Protein AF-A0A949Y056-F1 (afdb_monomer_lite)

Sequence (135 aa):
MSASQDELDPFDDHFRRDPLPDAAVLVVVLPRDEGPHRAREAAEALSDLLARGGRQAVAAAAAIPGGWGQTLESSLLGASAPLILVSSAEEPWTPGHLGPLLEAIDRCDHVVGRRRASPLTQIRRWLGGLPWRLI

Radius of gyration: 19.65 Å; chains: 1; bounding box: 60×34×53 Å

Structure (mmCIF, N/CA/C/O backbone):
data_AF-A0A949Y056-F1
#
_entry.id   AF-A0A949Y056-F1
#
loop_
_atom_site.group_PDB
_atom_site.id
_atom_site.type_symbol
_atom_site.label_atom_id
_atom_site.label_alt_id
_atom_site.label_comp_id
_atom_site.label_asym_id
_atom_site.label_entity_id
_atom_site.label_seq_id
_atom_site.pdbx_PDB_ins_code
_atom_site.Cartn_x
_atom_site.Cartn_y
_atom_site.Cartn_z
_atom_site.occupancy
_atom_site.B_iso_or_equiv
_atom_site.auth_seq_id
_atom_site.auth_comp_id
_atom_site.auth_asym_id
_atom_site.auth_atom_id
_atom_site.pdbx_PDB_model_num
ATOM 1 N N . MET A 1 1 ? -46.843 18.655 11.019 1.00 44.03 1 MET A N 1
ATOM 2 C CA . MET A 1 1 ? -46.168 17.422 11.468 1.00 44.03 1 MET A CA 1
ATOM 3 C C . MET A 1 1 ? -46.685 16.278 10.617 1.00 44.03 1 MET A C 1
ATOM 5 O O . MET A 1 1 ? -47.802 15.838 10.832 1.00 44.03 1 MET A O 1
ATOM 9 N N . SER A 1 2 ? -45.923 15.873 9.609 1.00 39.59 2 SER A N 1
ATOM 10 C CA . SER A 1 2 ? -46.093 14.591 8.926 1.00 39.59 2 SER A CA 1
ATOM 11 C C . SER A 1 2 ? -44.704 14.209 8.441 1.00 39.59 2 SER A C 1
ATOM 13 O O . SER A 1 2 ? -44.080 14.988 7.724 1.00 39.59 2 SER A O 1
ATOM 15 N N . ALA A 1 3 ? -44.180 13.107 8.968 1.00 45.84 3 ALA A N 1
ATOM 16 C CA . ALA A 1 3 ? -42.859 12.604 8.652 1.00 45.84 3 ALA A CA 1
ATOM 17 C C . ALA A 1 3 ? -42.869 12.103 7.205 1.00 45.84 3 ALA A C 1
ATOM 19 O O . ALA A 1 3 ? -43.513 11.099 6.908 1.00 45.84 3 ALA A O 1
ATOM 20 N N . SER A 1 4 ? -42.180 12.802 6.306 1.00 45.19 4 SER A N 1
ATOM 21 C CA . SER A 1 4 ? -41.689 12.178 5.084 1.00 45.19 4 SER A CA 1
ATOM 22 C C . SER A 1 4 ? -40.540 11.273 5.511 1.00 45.19 4 SER A C 1
ATOM 24 O O . SER A 1 4 ? -39.418 11.727 5.721 1.00 45.19 4 SER A O 1
ATOM 26 N N . GLN A 1 5 ? -40.856 10.002 5.753 1.00 46.34 5 GLN A N 1
ATOM 27 C CA . GLN A 1 5 ? -39.857 8.949 5.679 1.00 46.34 5 GLN A CA 1
ATOM 28 C C . GLN A 1 5 ? -39.406 8.932 4.221 1.00 46.34 5 GLN A C 1
ATOM 30 O O . GLN A 1 5 ? -40.078 8.341 3.381 1.00 46.34 5 GLN A O 1
ATOM 35 N N . ASP A 1 6 ? -38.349 9.689 3.920 1.00 50.31 6 ASP A N 1
ATOM 36 C CA . ASP A 1 6 ? -37.590 9.519 2.689 1.00 50.31 6 ASP A CA 1
ATOM 37 C C . ASP A 1 6 ? -37.282 8.024 2.589 1.00 50.31 6 ASP A C 1
ATOM 39 O O . ASP A 1 6 ? -36.676 7.448 3.498 1.00 50.31 6 ASP A O 1
ATOM 43 N N . GLU A 1 7 ? -37.810 7.384 1.546 1.00 52.38 7 GLU A N 1
ATOM 44 C CA . GLU A 1 7 ? -37.479 6.017 1.170 1.00 52.38 7 GLU A CA 1
ATOM 45 C C . GLU A 1 7 ? -35.962 5.964 0.979 1.00 52.38 7 GLU A C 1
ATOM 47 O O . GLU A 1 7 ? -35.438 6.349 -0.064 1.00 52.38 7 GLU A O 1
ATOM 52 N N . LEU A 1 8 ? -35.247 5.559 2.031 1.00 54.88 8 LEU A N 1
ATOM 53 C CA . LEU A 1 8 ? -33.845 5.183 1.947 1.00 54.88 8 LEU A CA 1
ATOM 54 C C . LEU A 1 8 ? -33.769 4.083 0.893 1.00 54.88 8 LEU A C 1
ATOM 56 O O . LEU A 1 8 ? -34.391 3.029 1.054 1.00 54.88 8 LEU A O 1
ATOM 60 N N . ASP A 1 9 ? -33.057 4.357 -0.199 1.00 57.38 9 ASP A N 1
ATOM 61 C CA . ASP A 1 9 ? -32.735 3.349 -1.197 1.00 57.38 9 ASP A CA 1
ATOM 62 C C . ASP A 1 9 ? -32.132 2.145 -0.445 1.00 57.38 9 ASP A C 1
ATOM 64 O O . ASP A 1 9 ? -31.137 2.314 0.266 1.00 57.38 9 ASP A O 1
ATOM 68 N N . PRO A 1 10 ? -32.710 0.932 -0.533 1.00 59.06 10 PRO A N 1
ATOM 69 C CA . PRO A 1 10 ? -32.178 -0.243 0.157 1.00 59.06 10 PRO A CA 1
ATOM 70 C C . PRO A 1 10 ? -30.735 -0.575 -0.257 1.00 59.06 10 PRO A C 1
ATOM 72 O O . PRO A 1 10 ? -30.067 -1.360 0.419 1.00 59.06 10 PRO A O 1
ATOM 75 N N . PHE A 1 11 ? -30.238 0.019 -1.344 1.00 53.34 11 PHE A N 1
ATOM 76 C CA . PHE A 1 11 ? -28.842 -0.045 -1.740 1.00 53.34 11 PHE A CA 1
ATOM 77 C C . PHE A 1 11 ? -27.950 1.007 -1.058 1.00 53.34 11 PHE A C 1
ATOM 79 O O . PHE A 1 11 ? -26.776 0.720 -0.836 1.00 53.34 11 PHE A O 1
ATOM 86 N N . ASP A 1 12 ? -28.466 2.174 -0.657 1.00 54.34 12 ASP A N 1
ATOM 87 C CA . ASP A 1 12 ? -27.669 3.234 -0.011 1.00 54.34 12 ASP A CA 1
ATOM 88 C C . ASP A 1 12 ? -27.107 2.792 1.348 1.00 54.34 12 ASP A C 1
ATOM 90 O O . ASP A 1 12 ? -25.957 3.096 1.674 1.00 54.34 12 ASP A O 1
ATOM 94 N N . ASP 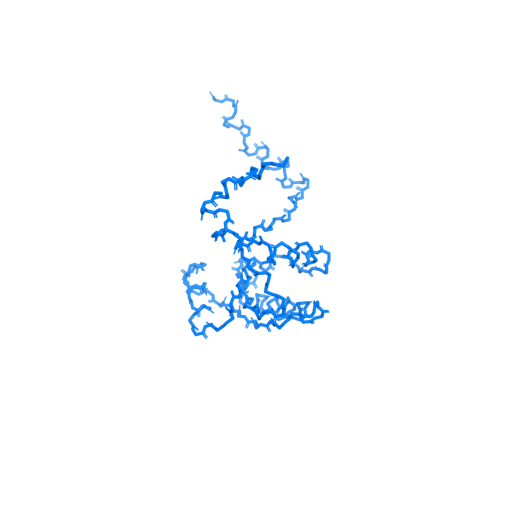A 1 13 ? -27.873 2.018 2.120 1.00 55.41 13 ASP A N 1
ATOM 95 C CA . ASP A 1 13 ? -27.387 1.414 3.369 1.00 55.41 13 ASP A CA 1
ATOM 96 C C . ASP A 1 13 ? -26.400 0.264 3.109 1.00 55.41 13 ASP A C 1
ATOM 98 O O . ASP A 1 13 ? -25.516 0.009 3.923 1.00 55.41 13 ASP A O 1
ATOM 102 N N . HIS A 1 14 ? -26.490 -0.400 1.953 1.00 54.75 14 HIS A N 1
ATOM 103 C CA . HIS A 1 14 ? -25.581 -1.484 1.572 1.00 54.75 14 HIS A CA 1
ATOM 104 C C . HIS A 1 14 ? -24.234 -0.980 1.029 1.00 54.75 14 HIS A C 1
ATOM 106 O O . HIS A 1 14 ? -23.234 -1.692 1.133 1.00 54.75 14 HIS A O 1
ATOM 112 N N . PHE A 1 15 ? -24.208 0.232 0.465 1.00 55.78 15 PHE A N 1
ATOM 113 C CA . PHE A 1 15 ? -23.002 0.908 -0.028 1.00 55.78 15 PHE A CA 1
ATOM 114 C C . PHE A 1 15 ? -22.332 1.804 1.025 1.00 55.78 15 PHE A C 1
ATOM 116 O O . PHE A 1 15 ? -21.199 2.251 0.831 1.00 55.78 15 PHE A O 1
ATOM 123 N N . ARG A 1 16 ? -22.993 2.062 2.160 1.00 57.38 16 ARG A N 1
ATOM 124 C CA . ARG A 1 16 ? -22.380 2.717 3.320 1.00 57.38 16 ARG A CA 1
ATOM 125 C C . ARG A 1 16 ? -21.616 1.696 4.144 1.00 57.38 16 ARG A C 1
ATOM 127 O O . ARG A 1 16 ? -22.144 1.062 5.050 1.00 57.38 16 ARG A O 1
ATOM 134 N N . ARG A 1 17 ? -20.330 1.564 3.838 1.00 63.41 17 ARG A N 1
ATOM 135 C CA . ARG A 1 17 ? -19.408 0.865 4.725 1.00 63.41 17 ARG A CA 1
ATOM 136 C C . ARG A 1 17 ? -19.164 1.712 5.972 1.00 63.41 17 ARG A C 1
ATOM 138 O O . ARG A 1 17 ? -18.864 2.902 5.858 1.00 63.41 17 ARG A O 1
ATOM 145 N N . ASP A 1 18 ? -19.226 1.081 7.141 1.00 66.12 18 ASP A N 1
ATOM 146 C CA . ASP A 1 18 ? -18.677 1.686 8.349 1.00 66.12 18 ASP A CA 1
ATOM 147 C C . ASP A 1 18 ? -17.187 1.979 8.123 1.00 66.12 18 ASP A C 1
ATOM 149 O O . ASP A 1 18 ? -16.457 1.109 7.622 1.00 66.12 18 ASP A O 1
ATOM 153 N N . PRO A 1 19 ? -16.710 3.188 8.469 1.00 67.75 19 PRO A N 1
ATOM 154 C CA . PRO A 1 19 ? -15.295 3.488 8.376 1.00 67.75 19 PRO A CA 1
ATOM 155 C C . PRO A 1 19 ? -14.535 2.447 9.190 1.00 67.75 19 PRO A C 1
ATOM 157 O O . PRO A 1 19 ? -14.951 2.073 10.288 1.00 67.75 19 PRO A O 1
ATOM 160 N N . LEU A 1 20 ? -13.418 1.975 8.646 1.00 72.75 20 LEU A N 1
ATOM 161 C CA . LEU A 1 20 ? -12.541 1.045 9.340 1.00 72.75 20 LEU A CA 1
ATOM 162 C C . LEU A 1 20 ? -11.311 1.797 9.840 1.00 72.75 20 LEU A C 1
ATOM 164 O O . LEU A 1 20 ? -10.233 1.591 9.275 1.00 72.75 20 LEU A O 1
ATOM 168 N N . PRO A 1 21 ? -11.422 2.663 10.867 1.00 68.06 21 PRO A N 1
ATOM 169 C CA . PRO A 1 21 ? -10.247 3.265 11.472 1.00 68.06 21 PRO A CA 1
ATOM 170 C C . PRO A 1 21 ? -9.332 2.144 11.975 1.00 68.06 21 PRO A C 1
ATOM 172 O O . PRO A 1 21 ? -9.789 1.102 12.438 1.00 68.06 21 PRO A O 1
ATOM 175 N N . ASP A 1 22 ? -8.028 2.325 11.799 1.00 75.44 22 ASP A N 1
ATOM 176 C CA . ASP A 1 22 ? -6.983 1.413 12.281 1.00 75.44 22 ASP A CA 1
ATOM 177 C C . ASP A 1 22 ? -6.938 0.005 11.654 1.00 75.44 22 ASP A C 1
ATOM 179 O O . ASP A 1 22 ? -6.072 -0.798 12.009 1.00 75.44 22 ASP A O 1
ATOM 183 N N . ALA A 1 23 ? -7.793 -0.295 10.669 1.00 82.38 23 ALA A N 1
ATOM 184 C CA . ALA A 1 23 ? -7.719 -1.553 9.931 1.00 82.38 23 ALA A CA 1
ATOM 185 C C . ALA A 1 23 ? -6.339 -1.769 9.295 1.00 82.38 23 ALA A C 1
ATOM 187 O O . ALA A 1 23 ? -5.762 -0.859 8.690 1.00 82.38 23 ALA A O 1
ATOM 188 N N . ALA A 1 24 ? -5.841 -3.001 9.420 1.00 87.44 24 ALA A N 1
ATOM 189 C CA . ALA A 1 24 ? -4.576 -3.406 8.831 1.00 87.44 24 ALA A CA 1
ATOM 190 C C . ALA A 1 24 ? -4.650 -3.400 7.298 1.00 87.44 24 ALA A C 1
ATOM 192 O O . ALA A 1 24 ? -5.662 -3.788 6.709 1.00 87.44 24 ALA A O 1
ATOM 193 N N . VAL A 1 25 ? -3.551 -2.998 6.662 1.00 89.56 25 VAL A N 1
ATOM 194 C CA . VAL A 1 25 ? -3.419 -2.898 5.208 1.00 89.56 25 VAL A CA 1
ATOM 195 C C . VAL A 1 25 ? -2.366 -3.884 4.713 1.00 89.56 25 VAL A C 1
ATOM 197 O O . VAL A 1 25 ? -1.206 -3.816 5.110 1.00 89.56 25 VAL A O 1
ATOM 200 N N . LEU A 1 26 ? -2.742 -4.780 3.806 1.00 90.50 26 LEU A N 1
ATOM 201 C CA . LEU A 1 26 ? -1.786 -5.540 3.010 1.00 90.50 26 LEU A CA 1
ATOM 202 C C . LEU A 1 26 ? -1.271 -4.651 1.881 1.00 90.50 26 LEU A C 1
ATOM 204 O O . LEU A 1 26 ? -2.049 -4.191 1.047 1.00 90.50 26 LEU A O 1
ATOM 208 N N . VAL A 1 27 ? 0.036 -4.433 1.823 1.00 90.00 27 VAL A N 1
ATOM 209 C CA . VAL A 1 27 ? 0.674 -3.630 0.779 1.00 90.00 27 VAL A CA 1
ATOM 210 C C . VAL A 1 27 ? 1.267 -4.555 -0.270 1.00 90.00 27 VAL A C 1
ATOM 212 O O . VAL A 1 27 ? 2.262 -5.218 -0.005 1.00 90.00 27 VAL A O 1
ATOM 215 N N . VAL A 1 28 ? 0.690 -4.571 -1.469 1.00 88.62 28 VAL A N 1
ATOM 216 C CA . VAL A 1 28 ? 1.180 -5.338 -2.618 1.00 88.62 28 VAL A CA 1
ATOM 217 C C . VAL A 1 28 ? 1.821 -4.387 -3.619 1.00 88.62 28 VAL A C 1
ATOM 219 O O . VAL A 1 28 ? 1.141 -3.567 -4.239 1.00 88.62 28 VAL A O 1
ATOM 222 N N . VAL A 1 29 ? 3.134 -4.506 -3.813 1.00 86.81 29 VAL A N 1
ATOM 223 C CA . VAL A 1 29 ? 3.846 -3.728 -4.835 1.00 86.81 29 VAL A CA 1
ATOM 224 C C . VAL A 1 29 ? 4.215 -4.611 -6.019 1.00 86.81 29 VAL A C 1
ATOM 226 O O . VAL A 1 29 ? 4.936 -5.597 -5.882 1.00 86.81 29 VAL A O 1
ATOM 229 N N . LEU A 1 30 ? 3.731 -4.230 -7.200 1.00 84.25 30 LEU A N 1
ATOM 230 C CA . LEU A 1 30 ? 3.987 -4.910 -8.460 1.00 84.25 30 LEU A CA 1
ATOM 231 C C . LEU A 1 30 ? 5.286 -4.370 -9.087 1.00 84.25 30 LEU A C 1
ATOM 233 O O . LEU A 1 30 ? 5.351 -3.177 -9.425 1.00 84.25 30 LEU A O 1
ATOM 237 N N . PRO A 1 31 ? 6.321 -5.211 -9.277 1.00 73.69 31 PRO A N 1
ATOM 238 C CA . PRO A 1 31 ? 7.498 -4.827 -10.043 1.00 73.69 31 PRO A CA 1
ATOM 239 C C . PRO A 1 31 ? 7.117 -4.698 -11.522 1.00 73.69 31 PRO A C 1
ATOM 241 O O . PRO A 1 31 ? 6.495 -5.589 -12.103 1.00 73.69 31 PRO A O 1
ATOM 244 N N . ARG A 1 32 ? 7.485 -3.572 -12.137 1.00 71.44 32 ARG A N 1
ATOM 245 C CA . ARG A 1 32 ? 7.433 -3.402 -13.595 1.00 71.44 32 ARG A CA 1
ATOM 246 C C . ARG A 1 32 ? 8.764 -3.802 -14.218 1.00 71.44 32 ARG A C 1
ATOM 248 O O . ARG A 1 32 ? 8.912 -4.944 -14.631 1.00 71.44 32 ARG A O 1
ATOM 255 N N . ASP A 1 33 ? 9.728 -2.886 -14.188 1.00 65.56 33 ASP A N 1
ATOM 256 C CA . ASP A 1 33 ? 11.011 -3.031 -14.889 1.00 65.56 33 ASP A CA 1
ATOM 257 C C . ASP A 1 33 ? 12.202 -3.150 -13.924 1.00 65.56 33 ASP A C 1
ATOM 259 O O . ASP A 1 33 ? 13.283 -3.590 -14.299 1.00 65.56 33 ASP A O 1
ATOM 263 N N . GLU A 1 34 ? 12.007 -2.779 -12.657 1.00 64.44 34 GLU A N 1
ATOM 264 C CA . GLU A 1 34 ? 13.092 -2.593 -11.684 1.00 64.44 34 GLU A CA 1
ATOM 265 C C . GLU A 1 34 ? 13.441 -3.862 -10.884 1.00 64.44 34 GLU A C 1
ATOM 267 O O . GLU A 1 34 ? 14.326 -3.859 -10.027 1.00 64.44 34 GLU A O 1
ATOM 272 N N . GLY A 1 35 ? 12.755 -4.969 -11.180 1.00 71.94 35 GLY A N 1
ATOM 273 C CA . GLY A 1 35 ? 12.954 -6.260 -10.530 1.00 71.94 35 GLY A CA 1
ATOM 274 C C . GLY A 1 35 ? 12.324 -6.377 -9.130 1.00 71.94 35 GLY A C 1
ATOM 275 O O . GLY A 1 35 ? 11.791 -5.415 -8.572 1.00 71.94 35 GLY A O 1
ATOM 276 N N . PRO A 1 36 ? 12.357 -7.584 -8.539 1.00 75.38 36 PRO A N 1
ATOM 277 C CA . PRO A 1 36 ? 11.649 -7.901 -7.294 1.00 75.38 36 PRO A CA 1
ATOM 278 C C . PRO A 1 36 ? 12.219 -7.203 -6.051 1.00 75.38 36 PRO A C 1
ATOM 280 O O . PRO A 1 36 ? 11.490 -6.976 -5.089 1.00 75.38 36 PRO A O 1
ATOM 283 N N . HIS A 1 37 ? 13.505 -6.843 -6.059 1.00 79.94 37 HIS A N 1
ATOM 284 C CA . HIS A 1 37 ? 14.154 -6.199 -4.915 1.00 79.94 37 HIS A CA 1
ATOM 285 C C . HIS A 1 37 ? 13.632 -4.773 -4.687 1.00 79.94 37 HIS A C 1
ATOM 287 O O . HIS A 1 37 ? 13.209 -4.451 -3.582 1.00 79.94 37 HIS A O 1
ATOM 293 N N . ARG A 1 38 ? 13.534 -3.969 -5.755 1.00 80.12 38 ARG A N 1
ATOM 294 C CA . ARG A 1 38 ? 12.949 -2.617 -5.718 1.00 80.12 38 ARG A CA 1
ATOM 295 C C . ARG A 1 38 ? 11.482 -2.630 -5.298 1.00 80.12 38 ARG A C 1
ATOM 297 O O . ARG A 1 38 ? 11.059 -1.791 -4.511 1.00 80.12 38 ARG A O 1
ATOM 304 N N . ALA A 1 39 ? 10.705 -3.604 -5.778 1.00 81.38 39 ALA A N 1
ATOM 305 C CA . ALA A 1 39 ? 9.319 -3.764 -5.338 1.00 81.38 39 ALA A CA 1
ATOM 306 C C . ALA A 1 39 ? 9.222 -4.059 -3.838 1.00 81.38 39 ALA A C 1
ATOM 308 O O . ALA A 1 39 ? 8.320 -3.551 -3.175 1.00 81.38 39 ALA A O 1
ATOM 309 N N . ARG A 1 40 ? 10.172 -4.824 -3.289 1.00 83.75 40 ARG A N 1
ATOM 310 C CA . ARG A 1 40 ? 10.243 -5.078 -1.852 1.00 83.75 40 ARG A CA 1
ATOM 311 C C . ARG A 1 40 ? 10.580 -3.835 -1.046 1.00 83.75 40 ARG A C 1
ATOM 313 O O . ARG A 1 40 ? 9.837 -3.520 -0.125 1.00 83.75 40 ARG A O 1
ATOM 320 N N . GLU A 1 41 ? 11.626 -3.113 -1.426 1.00 86.31 41 GLU A N 1
ATOM 321 C CA . GLU A 1 41 ? 11.993 -1.852 -0.772 1.00 86.31 41 GLU A CA 1
ATOM 322 C C . GLU A 1 41 ? 10.835 -0.845 -0.813 1.00 86.31 41 GLU A C 1
ATOM 324 O O . GLU A 1 41 ? 10.523 -0.203 0.187 1.00 86.31 41 GLU A O 1
ATOM 329 N N . ALA A 1 42 ? 10.139 -0.747 -1.948 1.00 86.19 42 ALA A N 1
ATOM 330 C CA . ALA A 1 42 ? 8.968 0.108 -2.090 1.00 86.19 42 ALA A CA 1
ATOM 331 C C . ALA A 1 42 ? 7.790 -0.346 -1.208 1.00 86.19 42 ALA A C 1
ATOM 333 O O . ALA A 1 42 ? 7.104 0.503 -0.637 1.00 86.19 42 ALA A O 1
ATOM 334 N N . ALA A 1 43 ? 7.550 -1.657 -1.074 1.00 88.12 43 ALA A N 1
ATOM 335 C CA . ALA A 1 43 ? 6.503 -2.199 -0.205 1.00 88.12 43 ALA A CA 1
ATOM 336 C C . ALA A 1 43 ? 6.801 -1.945 1.280 1.00 88.12 43 ALA A C 1
ATOM 338 O O . ALA A 1 43 ? 5.901 -1.566 2.032 1.00 88.12 43 ALA A O 1
ATOM 339 N N . GLU A 1 44 ? 8.058 -2.111 1.694 1.00 89.00 44 GLU A N 1
ATOM 340 C CA . GLU A 1 44 ? 8.525 -1.828 3.055 1.00 89.00 44 GLU A CA 1
ATOM 341 C C . GLU A 1 44 ? 8.424 -0.324 3.358 1.00 89.00 44 GLU A C 1
ATOM 343 O O . GLU A 1 44 ? 7.769 0.063 4.324 1.00 89.00 44 GLU A O 1
ATOM 348 N N . ALA A 1 45 ? 8.927 0.542 2.471 1.00 88.81 45 ALA A N 1
ATOM 349 C CA . ALA A 1 45 ? 8.832 1.995 2.626 1.00 88.81 45 ALA A CA 1
ATOM 350 C C . ALA A 1 45 ? 7.378 2.501 2.678 1.00 88.81 45 ALA A C 1
ATOM 352 O O . ALA A 1 45 ? 7.052 3.417 3.436 1.00 88.81 45 ALA A O 1
ATOM 353 N N . LEU A 1 46 ? 6.484 1.912 1.880 1.00 89.19 46 LEU A N 1
ATOM 354 C CA . LEU A 1 46 ? 5.059 2.238 1.903 1.00 89.19 46 LEU A CA 1
ATOM 355 C C . LEU A 1 46 ? 4.383 1.752 3.192 1.00 89.19 46 LEU A C 1
ATOM 357 O O . LEU A 1 46 ? 3.545 2.465 3.743 1.00 89.19 46 LEU A O 1
ATOM 361 N N . SER A 1 47 ? 4.778 0.588 3.708 1.00 90.06 47 SER A N 1
ATOM 362 C CA . SER A 1 47 ? 4.286 0.083 4.995 1.00 90.06 47 SER A CA 1
ATOM 363 C C . SER A 1 47 ? 4.720 0.984 6.153 1.00 90.06 47 SER A C 1
ATOM 365 O O . SER A 1 47 ? 3.895 1.340 6.992 1.00 90.06 47 SER A O 1
ATOM 367 N N . ASP A 1 48 ? 5.967 1.459 6.145 1.00 90.62 48 ASP A N 1
ATOM 368 C CA . ASP A 1 48 ? 6.466 2.434 7.121 1.00 90.62 48 ASP A CA 1
ATOM 369 C C . ASP A 1 48 ? 5.719 3.772 7.045 1.00 90.62 48 ASP A C 1
ATOM 371 O O . ASP A 1 48 ? 5.421 4.392 8.070 1.00 90.62 48 ASP A O 1
ATOM 375 N N . LEU A 1 49 ? 5.400 4.242 5.835 1.00 89.69 49 LEU A N 1
ATOM 376 C CA . LEU A 1 49 ? 4.602 5.455 5.644 1.00 89.69 49 LEU A CA 1
ATOM 377 C C . LEU A 1 49 ? 3.182 5.297 6.198 1.00 89.69 49 LEU A C 1
ATOM 379 O O . LEU A 1 49 ? 2.686 6.218 6.848 1.00 89.69 49 LEU A O 1
ATOM 383 N N . LEU A 1 50 ? 2.547 4.142 5.981 1.00 89.19 50 LEU A N 1
ATOM 384 C CA . LEU A 1 50 ? 1.236 3.819 6.552 1.00 89.19 50 LEU A CA 1
ATOM 385 C C . LEU A 1 50 ? 1.290 3.756 8.082 1.00 89.19 50 LEU A C 1
ATOM 387 O O . LEU A 1 50 ? 0.447 4.370 8.736 1.00 89.19 50 LEU A O 1
ATOM 391 N N . ALA A 1 51 ? 2.323 3.129 8.649 1.00 88.56 51 ALA A N 1
ATOM 392 C CA . ALA A 1 51 ? 2.533 3.062 10.094 1.00 88.56 51 ALA A CA 1
ATOM 393 C C . ALA A 1 51 ? 2.683 4.455 10.722 1.00 88.56 51 ALA A C 1
ATOM 395 O O . ALA A 1 51 ? 2.054 4.753 11.738 1.00 88.56 51 ALA A O 1
ATOM 396 N N . ARG A 1 52 ? 3.442 5.356 10.083 1.00 87.81 52 ARG A N 1
ATOM 397 C CA . ARG A 1 52 ? 3.554 6.767 10.505 1.00 87.81 52 ARG A CA 1
ATOM 398 C C . ARG A 1 52 ? 2.232 7.529 10.392 1.00 87.81 52 ARG A C 1
ATOM 400 O O . ARG A 1 52 ? 2.019 8.474 11.143 1.00 87.81 52 ARG A O 1
ATOM 407 N N . GLY A 1 53 ? 1.363 7.123 9.468 1.00 80.88 53 GLY A N 1
ATOM 408 C CA . GLY A 1 53 ? -0.007 7.617 9.327 1.00 80.88 53 GLY A CA 1
ATOM 409 C C . GLY A 1 53 ? -1.011 6.985 10.298 1.00 80.88 53 GLY A C 1
ATOM 410 O O . GLY A 1 53 ? -2.201 7.254 10.170 1.00 80.88 53 GLY A O 1
ATOM 411 N N . GLY A 1 54 ? -0.559 6.147 11.240 1.00 84.88 54 GLY A N 1
ATOM 412 C CA . GLY A 1 54 ? -1.406 5.494 12.241 1.00 84.88 54 GLY A CA 1
ATOM 413 C C . GLY A 1 54 ? -2.043 4.179 11.785 1.00 84.88 54 GLY A C 1
ATOM 414 O O . GLY A 1 54 ? -2.910 3.659 12.476 1.00 84.88 54 GLY A O 1
ATOM 415 N N . ARG A 1 55 ? -1.636 3.614 10.642 1.00 86.12 55 ARG A N 1
ATOM 416 C CA . ARG A 1 55 ? -2.210 2.373 10.100 1.00 86.12 55 ARG A CA 1
ATOM 417 C C . ARG A 1 55 ? -1.231 1.212 10.176 1.00 86.12 55 ARG A C 1
ATOM 419 O O . ARG A 1 55 ? -0.103 1.308 9.704 1.00 86.12 55 ARG A O 1
ATOM 426 N N . GLN A 1 56 ? -1.684 0.083 10.715 1.00 87.75 56 GLN A N 1
ATOM 427 C CA . GLN A 1 56 ? -0.926 -1.165 10.648 1.00 87.75 56 GLN A CA 1
ATOM 428 C C . GLN A 1 56 ? -0.810 -1.605 9.184 1.00 87.75 56 GLN A C 1
ATOM 430 O O . GLN A 1 56 ? -1.810 -1.649 8.470 1.00 87.75 56 GLN A O 1
ATOM 435 N N . ALA A 1 57 ? 0.397 -1.933 8.731 1.00 87.00 57 ALA A N 1
ATOM 436 C CA . ALA A 1 57 ? 0.635 -2.348 7.356 1.00 87.00 57 ALA A CA 1
ATOM 437 C C . ALA A 1 57 ? 1.562 -3.562 7.299 1.00 87.00 57 ALA A C 1
ATOM 439 O O . ALA A 1 57 ? 2.553 -3.635 8.024 1.00 87.00 57 ALA A O 1
ATOM 440 N N . VAL A 1 58 ? 1.232 -4.511 6.426 1.00 85.94 58 VAL A N 1
ATOM 441 C CA . VAL A 1 58 ? 2.033 -5.707 6.162 1.00 85.94 58 VAL A CA 1
ATOM 442 C C . VAL A 1 58 ? 2.508 -5.649 4.718 1.00 85.94 58 VAL A C 1
ATOM 444 O O . VAL A 1 58 ? 1.700 -5.674 3.789 1.00 85.94 58 VAL A O 1
ATOM 447 N N . ALA A 1 59 ? 3.824 -5.578 4.530 1.00 82.06 59 ALA A N 1
ATOM 448 C CA . ALA A 1 59 ? 4.435 -5.574 3.209 1.00 82.06 59 ALA A CA 1
ATOM 449 C C . ALA A 1 59 ? 4.381 -6.974 2.579 1.00 82.06 59 ALA A C 1
ATOM 451 O O . ALA A 1 59 ? 4.987 -7.919 3.084 1.00 82.06 59 ALA A O 1
ATOM 452 N N . ALA A 1 60 ? 3.722 -7.086 1.431 1.00 78.81 60 ALA A N 1
ATOM 453 C CA . ALA A 1 60 ? 3.814 -8.219 0.524 1.00 78.81 60 ALA A CA 1
ATOM 454 C C . ALA A 1 60 ? 4.516 -7.769 -0.762 1.00 78.81 60 ALA A C 1
ATOM 456 O O . ALA A 1 60 ? 3.978 -7.049 -1.604 1.00 78.81 60 ALA A O 1
ATOM 457 N N . ALA A 1 61 ? 5.764 -8.194 -0.909 1.00 65.00 61 ALA A N 1
ATOM 458 C CA . ALA A 1 61 ? 6.537 -7.966 -2.116 1.00 65.00 61 ALA A CA 1
ATOM 459 C C . ALA A 1 61 ? 6.541 -9.245 -2.938 1.00 65.00 61 ALA A C 1
ATOM 461 O O . ALA A 1 61 ? 7.122 -10.246 -2.514 1.00 65.00 61 ALA A O 1
ATOM 462 N N . ALA A 1 62 ? 5.904 -9.223 -4.103 1.00 62.59 62 ALA A N 1
ATOM 463 C CA . ALA A 1 62 ? 5.846 -10.404 -4.943 1.00 62.59 62 ALA A CA 1
ATOM 464 C C . ALA A 1 62 ? 6.813 -10.294 -6.122 1.00 62.59 62 ALA A C 1
ATOM 466 O O . ALA A 1 62 ? 6.796 -9.357 -6.922 1.00 62.59 62 ALA A O 1
ATOM 467 N N . ALA A 1 63 ? 7.700 -11.283 -6.190 1.00 58.94 63 ALA A N 1
ATOM 468 C CA . ALA A 1 63 ? 8.587 -11.506 -7.314 1.00 58.94 63 ALA A CA 1
ATOM 469 C C . ALA A 1 63 ? 7.812 -12.185 -8.442 1.00 58.94 63 ALA A C 1
ATOM 471 O O . ALA A 1 63 ? 6.956 -13.028 -8.180 1.00 58.94 63 ALA A O 1
ATOM 472 N N . ILE A 1 64 ? 8.112 -11.837 -9.694 1.00 64.00 64 ILE A N 1
ATOM 473 C CA . ILE A 1 64 ? 7.364 -12.383 -10.826 1.00 64.00 64 ILE A CA 1
ATOM 474 C C . ILE A 1 64 ? 8.265 -13.157 -11.784 1.00 64.00 64 ILE A C 1
ATOM 476 O O . ILE A 1 64 ? 8.975 -12.561 -12.593 1.00 64.00 64 ILE A O 1
ATOM 480 N N . PRO A 1 65 ? 8.116 -14.486 -11.792 1.00 54.28 65 PRO A N 1
ATOM 481 C CA . PRO A 1 65 ? 7.908 -15.286 -12.990 1.00 54.28 65 PRO A CA 1
ATOM 482 C C . PRO A 1 65 ? 6.398 -15.605 -13.110 1.00 54.28 65 PRO A C 1
ATOM 484 O O . PRO A 1 65 ? 5.881 -16.315 -12.257 1.00 54.28 65 PRO A O 1
ATOM 487 N N . GLY A 1 66 ? 5.682 -15.073 -14.123 1.00 64.69 66 GLY A N 1
ATOM 488 C CA . GLY A 1 66 ? 4.254 -15.402 -14.372 1.00 64.69 66 GLY A CA 1
ATOM 489 C C . GLY A 1 66 ? 3.249 -14.263 -14.647 1.00 64.69 66 GLY A C 1
ATOM 490 O O . GLY A 1 66 ? 2.122 -14.522 -15.059 1.00 64.69 66 GLY A O 1
ATOM 491 N N . GLY A 1 67 ? 3.637 -12.995 -14.486 1.00 74.88 67 GLY A N 1
ATOM 492 C CA . GLY A 1 67 ? 2.785 -11.808 -14.689 1.00 74.88 67 GLY A CA 1
ATOM 493 C C . GLY A 1 67 ? 2.058 -11.305 -13.427 1.00 74.88 67 GLY A C 1
ATOM 494 O O . GLY A 1 67 ? 2.035 -11.966 -12.396 1.00 74.88 67 GLY A O 1
ATOM 495 N N . TRP A 1 68 ? 1.447 -10.113 -13.506 1.00 80.06 68 TRP A N 1
ATOM 496 C CA . TRP A 1 68 ? 0.843 -9.418 -12.350 1.00 80.06 68 TRP A CA 1
ATOM 497 C C . TRP A 1 68 ? -0.289 -10.184 -11.655 1.00 80.06 68 TRP A C 1
ATOM 499 O O . TRP A 1 68 ? -0.460 -10.041 -10.448 1.00 80.06 68 TRP A O 1
ATOM 509 N N . GLY A 1 69 ? -1.063 -10.985 -12.395 1.00 81.44 69 GLY A N 1
ATOM 510 C CA . GLY A 1 69 ? -2.183 -11.744 -11.830 1.00 81.44 69 GLY A CA 1
ATOM 511 C C . GLY A 1 69 ? -1.720 -12.790 -10.816 1.00 81.44 69 GLY A C 1
ATOM 512 O O . GLY A 1 69 ? -2.174 -12.782 -9.677 1.00 81.44 69 GLY A O 1
ATOM 513 N N . GLN A 1 70 ? -0.747 -13.621 -11.199 1.00 80.50 70 GLN A N 1
ATOM 514 C CA . GLN A 1 70 ? -0.196 -14.664 -10.328 1.00 80.50 70 GLN A CA 1
ATOM 515 C C . GLN A 1 70 ? 0.507 -14.072 -9.098 1.00 80.50 70 GLN A C 1
ATOM 517 O O . GLN A 1 70 ? 0.433 -14.599 -7.993 1.00 80.50 70 GLN A O 1
ATOM 522 N N . THR A 1 71 ? 1.154 -12.928 -9.279 1.00 79.25 71 THR A N 1
ATOM 523 C CA . THR A 1 71 ? 1.795 -12.142 -8.221 1.00 79.25 71 THR A CA 1
ATOM 524 C C . THR A 1 71 ? 0.799 -11.640 -7.194 1.00 79.25 71 THR A C 1
ATOM 526 O O . THR A 1 71 ? 1.027 -11.797 -5.994 1.00 79.25 71 THR A O 1
ATOM 529 N N . LEU A 1 72 ? -0.319 -11.082 -7.654 1.00 83.94 72 LEU A N 1
ATOM 530 C CA . LEU A 1 72 ? -1.388 -10.645 -6.775 1.00 83.94 72 LEU A CA 1
ATOM 531 C C . LEU A 1 72 ? -2.002 -11.842 -6.043 1.00 83.94 72 LEU A C 1
ATOM 533 O O . LEU A 1 72 ? -2.067 -11.823 -4.822 1.00 83.94 72 LEU A O 1
ATOM 537 N N . GLU A 1 73 ? -2.355 -12.907 -6.762 1.00 85.56 73 GLU A N 1
ATOM 538 C CA . GLU A 1 73 ? -2.917 -14.128 -6.175 1.00 85.56 73 GLU A CA 1
ATOM 539 C C . GLU A 1 73 ? -2.004 -14.705 -5.083 1.00 85.56 73 GLU A C 1
ATOM 541 O O . GLU A 1 73 ? -2.446 -14.929 -3.958 1.00 85.56 73 GLU A O 1
ATOM 546 N N . SER A 1 74 ? -0.705 -14.836 -5.367 1.00 83.19 74 SER A N 1
ATOM 547 C CA . SER A 1 74 ? 0.278 -15.338 -4.401 1.00 83.19 74 SER A CA 1
ATOM 548 C C . SER A 1 74 ? 0.426 -14.452 -3.162 1.00 83.19 74 SER A C 1
ATOM 550 O O . SER A 1 74 ? 0.664 -14.962 -2.072 1.00 83.19 74 SER A O 1
ATOM 552 N N . SER A 1 75 ? 0.251 -13.136 -3.318 1.00 82.44 75 SER A N 1
ATOM 553 C CA . SER A 1 75 ? 0.339 -12.164 -2.220 1.00 82.44 75 SER A CA 1
ATOM 554 C C . SER A 1 75 ? -0.913 -12.164 -1.344 1.00 82.44 75 SER A C 1
ATOM 556 O O . SER A 1 75 ? -0.850 -11.769 -0.183 1.00 82.44 75 SER A O 1
ATOM 558 N N . LEU A 1 76 ? -2.050 -12.588 -1.899 1.00 86.25 76 LEU A N 1
ATOM 559 C CA . LEU A 1 76 ? -3.327 -12.691 -1.196 1.00 86.25 76 LEU A CA 1
ATOM 560 C C . LEU A 1 76 ? -3.487 -14.025 -0.458 1.00 86.25 76 LEU A C 1
ATOM 562 O O . LEU A 1 76 ? -4.292 -14.113 0.470 1.00 86.25 76 LEU A O 1
ATOM 566 N N . LEU A 1 77 ? -2.719 -15.055 -0.823 1.00 85.19 77 LEU A N 1
ATOM 567 C CA . LEU A 1 77 ? -2.735 -16.341 -0.127 1.00 85.19 77 LEU A CA 1
ATOM 568 C C . LEU A 1 77 ? -2.333 -16.171 1.346 1.00 85.19 77 LEU A C 1
ATOM 570 O O . LEU A 1 77 ? -1.186 -15.877 1.670 1.00 85.19 77 LEU A O 1
ATOM 574 N N . GLY A 1 78 ? -3.294 -16.387 2.247 1.00 77.31 78 GLY A N 1
ATOM 575 C CA . GLY A 1 78 ? -3.092 -16.276 3.695 1.00 77.31 78 GLY A CA 1
ATOM 576 C C . GLY A 1 78 ? -3.131 -14.846 4.241 1.00 77.31 78 GLY A C 1
ATOM 577 O O . GLY A 1 78 ? -2.849 -14.648 5.423 1.00 77.31 78 GLY A O 1
ATOM 578 N N . ALA A 1 79 ? -3.495 -13.853 3.424 1.00 83.50 79 ALA A N 1
ATOM 579 C CA . ALA A 1 79 ? -3.675 -12.487 3.893 1.00 83.50 79 ALA A CA 1
ATOM 580 C C . ALA A 1 79 ? -4.894 -12.381 4.825 1.00 83.50 79 ALA A C 1
ATOM 582 O O . ALA A 1 79 ? -6.006 -12.760 4.466 1.00 83.50 79 ALA A O 1
ATOM 583 N N . SER A 1 80 ? -4.681 -11.836 6.022 1.00 84.31 80 SER A N 1
ATOM 584 C CA . SER A 1 80 ? -5.730 -11.583 7.020 1.00 84.31 80 SER A CA 1
ATOM 585 C C . SER A 1 80 ? -6.135 -10.110 7.116 1.00 84.31 80 SER A C 1
ATOM 587 O O . SER A 1 80 ? -7.072 -9.770 7.837 1.00 84.31 80 SER A O 1
ATOM 589 N N . ALA A 1 81 ? -5.424 -9.226 6.412 1.00 85.50 81 ALA A N 1
ATOM 590 C CA . ALA A 1 81 ? -5.706 -7.800 6.416 1.00 85.50 81 ALA A CA 1
ATOM 591 C C . ALA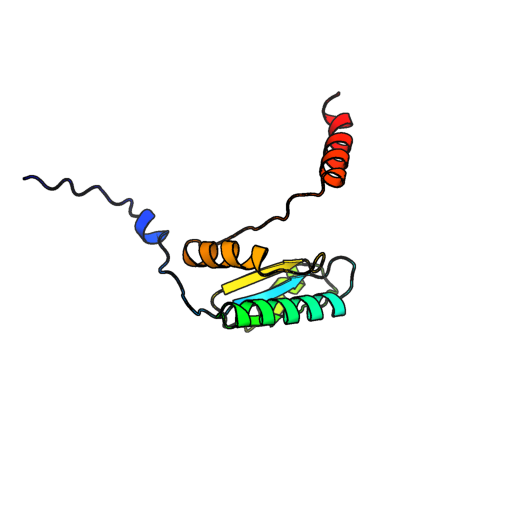 A 1 81 ? -7.019 -7.509 5.658 1.00 85.50 81 ALA A C 1
ATOM 593 O O . ALA A 1 81 ? -7.171 -7.957 4.520 1.00 85.50 81 ALA A O 1
ATOM 594 N N . PRO A 1 82 ? -7.955 -6.737 6.239 1.00 84.44 82 PRO A N 1
ATOM 595 C CA . PRO A 1 82 ? -9.232 -6.403 5.600 1.00 84.44 82 PRO A CA 1
ATOM 596 C C . PRO A 1 82 ? -9.102 -5.366 4.473 1.00 84.44 82 PRO A C 1
ATOM 598 O O . PRO A 1 82 ? -10.069 -5.120 3.752 1.00 84.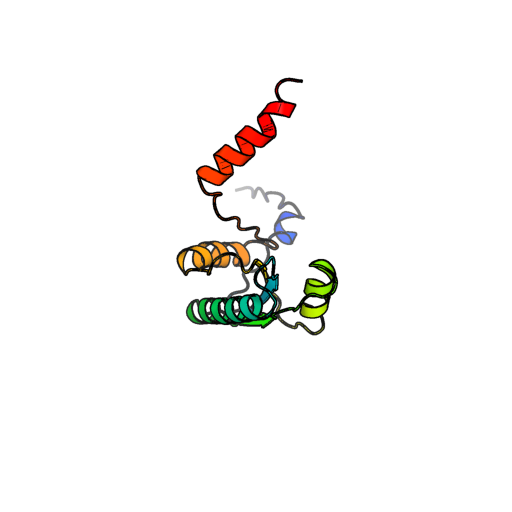44 82 PRO A O 1
ATOM 601 N N . LEU A 1 83 ? -7.939 -4.722 4.340 1.00 87.69 83 LEU A N 1
ATOM 602 C CA . LEU A 1 83 ? -7.646 -3.737 3.305 1.00 87.69 83 LEU A CA 1
ATOM 603 C C . LEU A 1 83 ? -6.440 -4.190 2.488 1.00 87.69 83 LEU A C 1
ATOM 605 O O . LEU A 1 83 ? -5.443 -4.651 3.042 1.00 87.69 83 LEU A O 1
ATOM 609 N N . ILE A 1 84 ? -6.519 -4.017 1.171 1.00 89.00 84 ILE A N 1
ATOM 610 C CA . ILE A 1 84 ? -5.449 -4.368 0.236 1.00 89.00 84 ILE A CA 1
ATOM 611 C C . ILE A 1 84 ? -5.097 -3.121 -0.571 1.00 89.00 84 ILE A C 1
ATOM 613 O O . ILE A 1 84 ? -5.940 -2.552 -1.262 1.00 89.00 84 ILE A O 1
ATOM 617 N N . LEU A 1 85 ? -3.835 -2.709 -0.501 1.00 88.94 85 LEU A N 1
ATOM 618 C CA . LEU A 1 85 ? -3.274 -1.618 -1.284 1.00 88.94 85 LEU A CA 1
ATOM 619 C C . LEU A 1 85 ? -2.370 -2.193 -2.368 1.00 88.94 85 LEU A C 1
ATOM 621 O O . LEU A 1 85 ? -1.315 -2.742 -2.067 1.00 88.94 85 LEU A O 1
ATOM 625 N N . VAL A 1 86 ? -2.759 -2.025 -3.631 1.00 88.25 86 VAL A N 1
ATOM 626 C CA . VAL A 1 86 ? -1.952 -2.452 -4.780 1.00 88.25 86 VAL A CA 1
ATOM 627 C C . VAL A 1 86 ? -1.297 -1.235 -5.428 1.00 88.25 86 VAL A C 1
ATOM 629 O O . VAL A 1 86 ? -1.976 -0.268 -5.776 1.00 88.25 86 VAL A O 1
ATOM 632 N N . SER A 1 87 ? 0.023 -1.267 -5.611 1.00 86.62 87 SER A N 1
ATOM 633 C CA . SER A 1 87 ? 0.771 -0.178 -6.247 1.00 86.62 87 SER A CA 1
ATOM 634 C C . SER A 1 87 ? 1.881 -0.685 -7.165 1.00 86.62 87 SER A C 1
ATOM 636 O O . SER A 1 87 ? 2.335 -1.815 -7.043 1.00 86.62 87 SER A O 1
ATOM 638 N N . SER A 1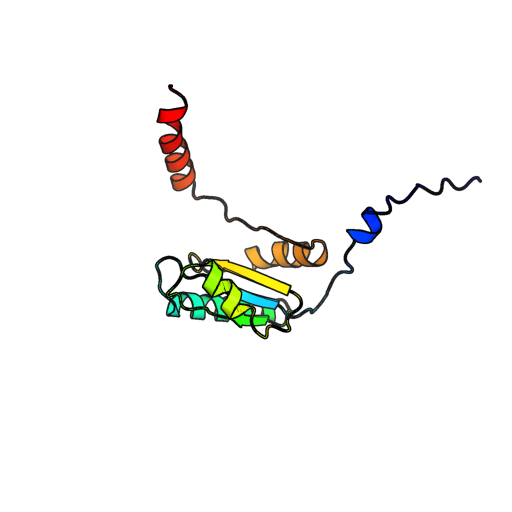 88 ? 2.338 0.148 -8.097 1.00 79.88 88 SER A N 1
ATOM 639 C CA . SER A 1 88 ? 3.532 -0.114 -8.907 1.00 79.88 88 SER A CA 1
ATOM 640 C C . SER A 1 88 ? 4.770 0.511 -8.266 1.00 79.88 88 SER A C 1
ATOM 642 O O . SER A 1 88 ? 4.692 1.637 -7.778 1.00 79.88 88 SER A O 1
ATOM 644 N N . ALA A 1 89 ? 5.925 -0.149 -8.364 1.00 68.69 89 ALA A N 1
ATOM 645 C CA . ALA A 1 89 ? 7.197 0.337 -7.808 1.00 68.69 89 ALA A CA 1
ATOM 646 C C . ALA A 1 89 ? 7.848 1.529 -8.558 1.00 68.69 89 ALA A C 1
ATOM 648 O O . ALA A 1 89 ? 9.005 1.826 -8.305 1.00 68.69 89 ALA A O 1
ATOM 649 N N . GLU A 1 90 ? 7.158 2.191 -9.497 1.00 71.38 90 GLU A N 1
ATOM 650 C CA . GLU A 1 90 ? 7.778 3.171 -10.417 1.00 71.38 90 GLU A CA 1
ATOM 651 C C . GLU A 1 90 ? 8.347 4.415 -9.719 1.00 71.38 90 GLU A C 1
ATOM 653 O O . GLU A 1 90 ? 9.400 4.917 -10.098 1.00 71.38 90 GLU A O 1
ATOM 658 N N . GLU A 1 91 ? 7.642 4.947 -8.719 1.00 72.56 91 GLU A N 1
ATOM 659 C CA . GLU A 1 91 ? 8.058 6.155 -8.010 1.00 72.56 91 GLU A CA 1
ATOM 660 C C . GLU A 1 91 ? 7.703 6.048 -6.520 1.00 72.56 91 GLU A C 1
ATOM 662 O O . GLU A 1 91 ? 6.616 5.563 -6.179 1.00 72.56 91 GLU A O 1
ATOM 667 N N . PRO A 1 92 ? 8.558 6.560 -5.614 1.00 78.94 92 PRO A N 1
ATOM 668 C CA . PRO A 1 92 ? 8.343 6.437 -4.179 1.00 78.94 92 PRO A CA 1
ATOM 669 C C . PRO A 1 92 ? 7.079 7.175 -3.743 1.00 78.94 92 PRO A C 1
ATOM 671 O O . PRO A 1 92 ? 6.766 8.273 -4.223 1.00 78.94 92 PRO A O 1
ATOM 674 N N . TRP A 1 93 ? 6.334 6.566 -2.826 1.00 84.19 93 TRP A N 1
ATOM 675 C CA . TRP A 1 93 ? 5.192 7.201 -2.180 1.00 84.19 93 TRP A CA 1
ATOM 676 C C . TRP A 1 93 ? 5.644 8.335 -1.262 1.00 84.19 93 TRP A C 1
ATOM 678 O O . TRP A 1 93 ? 6.760 8.347 -0.750 1.00 84.19 93 TRP A O 1
ATOM 688 N N . THR A 1 94 ? 4.762 9.311 -1.064 1.00 84.19 94 THR A N 1
ATOM 689 C CA . THR A 1 94 ? 5.002 10.447 -0.172 1.00 84.19 94 THR A CA 1
ATOM 690 C C . THR A 1 94 ? 3.790 10.623 0.739 1.00 84.19 94 THR A C 1
ATOM 692 O O . THR A 1 94 ? 2.688 10.201 0.367 1.00 84.19 94 THR A O 1
ATOM 695 N N . PRO A 1 95 ? 3.941 11.285 1.901 1.00 82.38 95 PRO A N 1
ATOM 696 C CA . PRO A 1 95 ? 2.811 11.570 2.785 1.00 82.38 95 PRO A CA 1
ATOM 697 C C . PRO A 1 95 ? 1.657 12.306 2.084 1.00 82.38 95 PRO A C 1
ATOM 699 O O . PRO A 1 95 ? 0.492 12.036 2.361 1.00 82.38 95 PRO A O 1
ATOM 702 N N . GLY A 1 96 ? 1.971 13.179 1.117 1.00 81.62 96 GLY A N 1
ATOM 703 C CA . GLY A 1 96 ? 0.969 13.920 0.342 1.00 81.62 96 GLY A CA 1
ATOM 704 C C . GLY A 1 96 ? 0.089 13.043 -0.556 1.00 81.62 96 GLY A C 1
ATOM 705 O O . GLY A 1 96 ? -1.036 13.425 -0.859 1.00 81.62 96 GLY A O 1
ATOM 706 N N . HIS A 1 97 ? 0.562 11.858 -0.955 1.00 81.94 97 HIS A N 1
ATOM 707 C CA . HIS A 1 97 ? -0.255 10.877 -1.676 1.00 81.94 97 HIS A CA 1
ATOM 708 C C . HIS A 1 97 ? -1.124 10.037 -0.732 1.00 81.94 97 HIS A C 1
ATOM 710 O O . HIS A 1 97 ? -2.185 9.563 -1.131 1.00 81.94 97 HIS A O 1
ATOM 716 N N . LEU A 1 98 ? -0.663 9.840 0.505 1.00 81.88 98 LEU A N 1
ATOM 717 C CA . LEU A 1 98 ? -1.269 8.925 1.464 1.00 81.88 98 LEU A CA 1
ATOM 718 C C . LEU A 1 98 ? -2.521 9.520 2.119 1.00 81.88 98 LEU A C 1
ATOM 720 O O . LEU A 1 98 ? -3.518 8.825 2.240 1.00 81.88 98 LEU A O 1
ATOM 724 N N . GLY A 1 99 ? -2.493 10.802 2.498 1.00 80.50 99 GLY A N 1
ATOM 725 C CA . GLY A 1 99 ? -3.612 11.459 3.192 1.00 80.50 99 GLY A CA 1
ATOM 726 C C . GLY A 1 99 ? -4.955 11.345 2.454 1.00 80.50 99 GLY A C 1
ATOM 727 O O . GLY A 1 99 ? -5.900 10.799 3.021 1.00 80.50 99 GLY A O 1
ATOM 728 N N . PRO A 1 100 ? -5.042 11.764 1.176 1.00 81.69 100 PRO A N 1
ATOM 729 C CA . PRO A 1 100 ? -6.270 11.626 0.391 1.00 81.69 100 PRO A CA 1
ATOM 730 C C . PRO A 1 100 ? -6.699 10.170 0.182 1.00 81.69 100 PRO A C 1
ATOM 732 O O . PRO A 1 100 ? -7.889 9.879 0.120 1.00 81.69 100 PRO A O 1
ATOM 735 N N . LEU A 1 101 ? -5.736 9.248 0.067 1.00 81.50 101 LEU A N 1
ATOM 736 C CA . LEU A 1 101 ? -6.021 7.822 -0.079 1.00 81.50 101 LEU A CA 1
ATOM 737 C C . LEU A 1 101 ? -6.630 7.255 1.210 1.00 81.50 101 LEU A C 1
ATOM 739 O O . LEU A 1 101 ? -7.640 6.566 1.137 1.00 81.50 101 LEU A O 1
ATOM 743 N N . LEU A 1 102 ? -6.051 7.573 2.370 1.00 79.56 102 LEU A N 1
ATOM 744 C CA . LEU A 1 102 ? -6.545 7.133 3.675 1.00 79.56 102 LEU A CA 1
ATOM 745 C C . LEU A 1 102 ? -7.945 7.684 3.976 1.00 79.56 102 LEU A C 1
ATOM 747 O O . LEU A 1 102 ? -8.794 6.948 4.461 1.00 79.56 102 LEU A O 1
ATOM 751 N N . GLU A 1 103 ? -8.219 8.943 3.627 1.00 80.88 103 GLU A N 1
ATOM 752 C CA . GLU A 1 103 ? -9.574 9.492 3.755 1.00 80.88 103 GLU A CA 1
ATOM 753 C C . GLU A 1 103 ? -10.575 8.762 2.843 1.00 80.88 103 GLU A C 1
ATOM 755 O O . GLU A 1 103 ? -11.712 8.504 3.239 1.00 80.88 103 GLU A O 1
ATOM 760 N N . ALA A 1 104 ? -10.161 8.416 1.621 1.00 81.06 104 ALA A N 1
ATOM 761 C CA . ALA A 1 104 ? -11.029 7.753 0.657 1.00 81.06 104 ALA A CA 1
ATOM 762 C C . ALA A 1 104 ? -11.335 6.292 1.033 1.00 81.06 104 ALA A C 1
ATOM 764 O O . ALA A 1 104 ? -12.476 5.864 0.885 1.00 81.06 104 ALA A O 1
ATOM 765 N N . ILE A 1 105 ? -10.362 5.522 1.537 1.00 79.38 105 ILE A N 1
ATOM 766 C CA . ILE A 1 105 ? -10.581 4.102 1.892 1.00 79.38 105 ILE A CA 1
ATOM 767 C C . ILE A 1 105 ? -11.548 3.922 3.067 1.00 79.38 105 ILE A C 1
ATOM 769 O O . ILE A 1 105 ? -12.210 2.891 3.153 1.00 79.38 105 ILE A O 1
ATOM 773 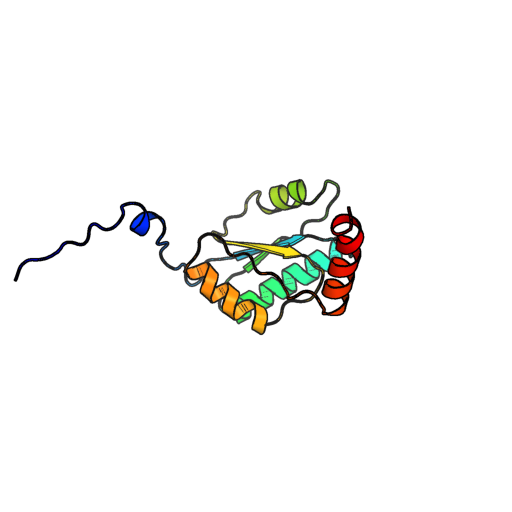N N . ASP A 1 106 ? -11.662 4.918 3.948 1.00 79.38 106 ASP A N 1
ATOM 774 C CA . ASP A 1 106 ? -12.621 4.889 5.055 1.00 79.38 106 ASP A CA 1
ATOM 775 C C . ASP A 1 106 ? -14.064 5.120 4.578 1.00 79.38 106 ASP A C 1
ATOM 777 O O . ASP A 1 106 ? -15.001 4.911 5.340 1.00 79.38 106 ASP A O 1
ATOM 781 N N . ARG A 1 107 ? -14.258 5.549 3.323 1.00 75.12 107 ARG A N 1
ATOM 782 C CA . ARG A 1 107 ? -15.574 5.882 2.752 1.00 75.12 107 ARG A CA 1
ATOM 783 C C . ARG A 1 107 ? -15.922 5.094 1.490 1.00 75.12 107 ARG A C 1
ATOM 785 O O . ARG A 1 107 ? -17.000 5.291 0.938 1.00 75.12 107 ARG A O 1
ATOM 792 N N . CYS A 1 108 ? -15.012 4.270 0.981 1.00 76.12 108 CYS A N 1
ATOM 793 C CA . CYS A 1 108 ? -15.166 3.584 -0.298 1.00 76.12 108 CYS A CA 1
ATOM 794 C C . CYS A 1 108 ? -14.678 2.137 -0.200 1.00 76.12 108 CYS A C 1
ATOM 796 O O . CYS A 1 108 ? -13.664 1.859 0.437 1.00 76.12 108 CYS A O 1
ATOM 798 N N . ASP A 1 109 ? -15.337 1.228 -0.919 1.00 76.31 109 ASP A N 1
ATOM 799 C CA . ASP A 1 109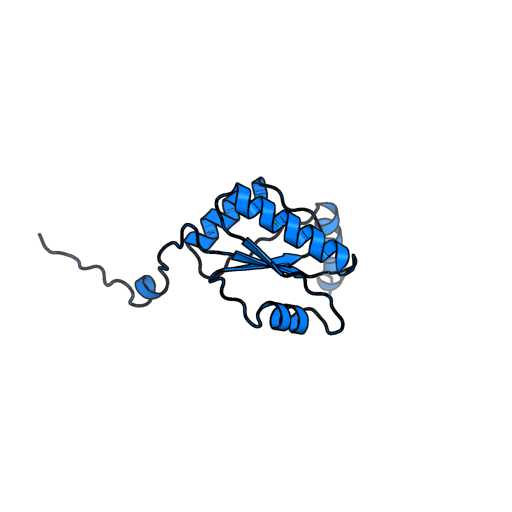 ? -14.878 -0.163 -1.040 1.00 76.31 109 ASP A CA 1
ATOM 800 C C . ASP A 1 109 ? -13.603 -0.275 -1.882 1.00 76.31 109 ASP A C 1
ATOM 802 O O . ASP A 1 109 ? -12.744 -1.119 -1.636 1.00 76.31 109 ASP A O 1
ATOM 806 N N . HIS A 1 110 ? -13.479 0.600 -2.885 1.00 81.00 110 HIS A N 1
ATOM 807 C CA . HIS A 1 110 ? -12.371 0.612 -3.830 1.00 81.00 110 HIS A CA 1
ATOM 808 C C . HIS A 1 110 ? -11.946 2.048 -4.126 1.00 81.00 110 HIS A C 1
ATOM 810 O O . HIS A 1 110 ? -12.770 2.903 -4.448 1.00 81.00 110 HIS A O 1
ATOM 816 N N . VAL A 1 111 ? -10.639 2.302 -4.075 1.00 80.44 111 VAL A N 1
ATOM 817 C CA . VAL A 1 111 ? -10.052 3.603 -4.407 1.00 80.44 111 VAL A CA 1
ATOM 818 C C . VAL A 1 111 ? -8.983 3.397 -5.465 1.00 80.44 111 VAL A C 1
ATOM 820 O O . VAL A 1 111 ? -8.035 2.638 -5.272 1.00 80.44 111 VAL A O 1
ATOM 823 N N . VAL A 1 112 ? -9.116 4.100 -6.589 1.00 80.00 112 VAL A N 1
ATOM 824 C CA . VAL A 1 112 ? -8.127 4.068 -7.669 1.00 80.00 112 VAL A CA 1
ATOM 825 C C . VAL A 1 112 ? -7.432 5.419 -7.743 1.00 80.00 112 VAL A C 1
ATOM 827 O O . VAL A 1 112 ? -7.964 6.394 -8.270 1.00 80.00 112 VAL A O 1
ATOM 830 N N . GLY A 1 113 ? -6.213 5.469 -7.210 1.00 74.69 113 GLY A N 1
ATOM 831 C CA . GLY A 1 113 ? -5.333 6.624 -7.327 1.00 74.69 113 GLY A CA 1
ATOM 832 C C . GLY A 1 113 ? -4.497 6.556 -8.602 1.00 74.69 113 GLY A C 1
ATOM 833 O O . GLY A 1 113 ? -3.923 5.520 -8.932 1.00 74.69 113 GLY A O 1
ATOM 834 N N . ARG A 1 114 ? -4.372 7.680 -9.311 1.00 74.38 114 ARG A N 1
ATOM 835 C CA . ARG A 1 114 ? -3.427 7.812 -10.424 1.00 74.38 114 ARG A CA 1
ATOM 836 C C . ARG A 1 114 ? -2.613 9.085 -10.261 1.00 74.38 114 ARG A C 1
ATOM 838 O O . ARG A 1 114 ? -3.180 10.163 -10.097 1.00 74.38 114 ARG A O 1
ATOM 845 N N . ARG A 1 115 ? -1.286 8.985 -10.383 1.00 71.19 115 ARG A N 1
ATOM 846 C CA . ARG A 1 115 ? -0.447 10.181 -10.537 1.00 71.19 115 ARG A CA 1
ATOM 847 C C . ARG A 1 115 ? -0.813 10.891 -11.838 1.00 71.19 115 ARG A C 1
ATOM 849 O O . ARG A 1 115 ? -1.079 10.247 -12.859 1.00 71.19 115 ARG A O 1
ATOM 856 N N . ARG A 1 116 ? -0.821 12.227 -11.816 1.00 67.62 116 ARG A N 1
ATOM 857 C CA . ARG A 1 116 ? -0.926 13.001 -13.057 1.00 67.62 116 ARG A CA 1
ATOM 858 C C . ARG A 1 116 ? 0.241 12.611 -13.957 1.00 67.62 116 ARG A C 1
ATOM 860 O O . ARG A 1 116 ? 1.385 12.583 -13.516 1.00 67.62 116 ARG A O 1
ATOM 867 N N . ALA A 1 117 ? -0.067 12.286 -15.210 1.00 62.88 117 ALA A N 1
ATOM 868 C CA . ALA A 1 117 ? 0.970 12.050 -16.200 1.00 62.88 117 ALA A CA 1
ATOM 869 C C . ALA A 1 117 ? 1.833 13.311 -16.312 1.00 62.88 117 ALA A C 1
ATOM 871 O O . ALA A 1 117 ? 1.299 14.423 -16.293 1.00 62.88 117 ALA A O 1
ATOM 872 N N . SER A 1 118 ? 3.149 13.144 -16.447 1.00 70.56 118 SER A N 1
ATOM 873 C CA . SER A 1 118 ? 4.013 14.287 -16.726 1.00 70.56 118 SER A CA 1
ATOM 874 C C . SER A 1 118 ? 3.536 14.996 -18.004 1.00 70.56 118 SER A C 1
ATOM 876 O O . SER A 1 118 ? 3.030 14.322 -18.915 1.00 70.56 118 SER A O 1
ATOM 878 N N . PRO A 1 119 ? 3.711 16.326 -18.122 1.00 74.12 119 PRO A N 1
ATOM 879 C CA . PRO A 1 119 ? 3.296 17.074 -19.313 1.00 74.12 119 PRO A CA 1
ATOM 880 C C . PRO A 1 119 ? 3.833 16.443 -20.605 1.00 74.12 119 PRO A C 1
ATOM 882 O O . PRO A 1 119 ? 3.133 16.325 -21.607 1.00 74.12 119 PRO A O 1
ATOM 885 N N . LEU A 1 120 ? 5.060 15.924 -20.537 1.00 77.50 120 LEU A N 1
ATOM 886 C CA . LEU A 1 120 ? 5.750 15.238 -21.625 1.00 77.50 120 LEU A CA 1
ATOM 887 C C . LEU A 1 120 ? 5.060 13.927 -22.036 1.00 77.50 120 LEU A C 1
ATOM 889 O O . LEU A 1 120 ? 4.883 13.654 -23.222 1.00 77.50 120 LEU A O 1
ATOM 893 N N . THR A 1 121 ? 4.599 13.136 -21.066 1.00 74.19 121 THR A N 1
ATOM 894 C CA . THR A 1 121 ? 3.836 11.905 -21.328 1.00 74.19 121 THR A CA 1
ATOM 895 C C . THR A 1 121 ? 2.460 12.218 -21.908 1.00 74.19 121 THR A C 1
ATOM 897 O O . THR A 1 121 ? 1.972 11.493 -22.776 1.00 74.19 121 THR A O 1
ATOM 900 N N . GLN A 1 122 ? 1.834 13.308 -21.460 1.00 76.69 122 GLN A N 1
ATOM 901 C CA . GLN A 1 122 ? 0.546 13.761 -21.976 1.00 76.69 122 GLN A CA 1
ATOM 902 C C . GLN A 1 122 ? 0.657 14.200 -23.443 1.00 76.69 122 GLN A C 1
ATOM 904 O O . GLN A 1 122 ? -0.147 13.760 -24.264 1.00 76.69 122 GLN A O 1
ATOM 909 N N . ILE A 1 123 ? 1.705 14.956 -23.792 1.00 80.56 123 ILE A N 1
ATOM 910 C CA . ILE A 1 123 ? 2.027 15.321 -25.180 1.00 80.56 123 ILE A CA 1
ATOM 911 C C . ILE A 1 123 ? 2.300 14.068 -26.014 1.00 80.56 123 ILE A C 1
ATOM 913 O O . ILE A 1 123 ? 1.742 13.921 -27.096 1.00 80.56 123 ILE A O 1
ATOM 917 N N . ARG A 1 124 ? 3.097 13.118 -25.511 1.00 82.44 124 ARG A N 1
ATOM 918 C CA . ARG A 1 124 ? 3.418 11.888 -26.253 1.00 82.44 124 ARG A CA 1
ATOM 919 C C . ARG A 1 124 ? 2.181 11.029 -26.528 1.00 82.44 124 ARG A C 1
ATOM 921 O O . ARG A 1 124 ? 2.052 10.482 -27.617 1.00 82.44 124 ARG A O 1
ATOM 928 N N . ARG A 1 125 ? 1.255 10.927 -25.568 1.00 78.88 125 ARG A N 1
ATOM 929 C CA . ARG A 1 125 ? -0.040 10.245 -25.758 1.00 78.88 125 ARG A CA 1
ATOM 930 C C . ARG A 1 125 ? -0.932 10.980 -26.748 1.00 78.88 125 ARG A C 1
ATOM 932 O O . ARG A 1 125 ? -1.564 10.336 -27.576 1.00 78.88 125 ARG A O 1
ATOM 939 N N . TRP A 1 126 ? -0.957 12.308 -26.679 1.00 78.50 126 TRP A N 1
ATOM 940 C CA . TRP A 1 126 ? -1.688 13.133 -27.633 1.00 78.50 126 TRP A CA 1
ATOM 941 C C . TRP A 1 126 ? -1.150 12.949 -29.061 1.00 78.50 126 TRP A C 1
ATOM 943 O O . TRP A 1 126 ? -1.933 12.687 -29.971 1.00 78.50 126 TRP A O 1
ATOM 953 N N . LEU A 1 127 ? 0.177 12.954 -29.239 1.00 82.50 127 LEU A N 1
ATOM 954 C CA . LEU A 1 127 ? 0.835 12.676 -30.520 1.00 82.50 127 LEU A CA 1
ATOM 955 C C . LEU A 1 127 ? 0.584 11.244 -31.011 1.00 82.50 127 LEU A C 1
ATOM 957 O O . LEU A 1 127 ? 0.317 11.037 -32.188 1.00 82.50 127 LEU A O 1
ATOM 961 N N . GLY A 1 128 ? 0.617 10.254 -30.115 1.00 79.12 128 GLY A N 1
ATOM 962 C CA . GLY A 1 128 ? 0.308 8.862 -30.455 1.00 79.12 128 GLY A CA 1
ATOM 963 C C . GLY A 1 128 ? -1.152 8.633 -30.867 1.00 79.12 128 GLY A C 1
ATOM 964 O O . GLY A 1 128 ? -1.437 7.684 -31.592 1.00 79.12 128 GLY A O 1
ATOM 965 N N . GLY A 1 129 ? -2.070 9.507 -30.440 1.00 76.00 129 GLY A N 1
ATOM 966 C CA . GLY A 1 129 ? -3.478 9.486 -30.842 1.00 76.00 129 GLY A CA 1
ATOM 967 C C . GLY A 1 129 ? -3.789 10.253 -32.133 1.00 76.00 129 GLY A C 1
ATOM 968 O O . GLY A 1 129 ? -4.840 10.022 -32.720 1.00 76.00 129 GLY A O 1
ATOM 969 N N . LEU A 1 130 ? -2.900 11.140 -32.602 1.00 78.88 130 LEU A N 1
ATOM 970 C CA . LEU A 1 130 ? -3.076 11.892 -33.855 1.00 78.88 130 LEU A CA 1
ATOM 971 C C . LEU A 1 130 ? -3.307 11.028 -35.104 1.00 78.88 130 LEU A C 1
ATOM 973 O O . LEU A 1 130 ? -4.217 11.375 -35.855 1.00 78.88 130 LEU A O 1
ATOM 977 N N . PRO A 1 131 ? -2.565 9.927 -35.354 1.00 76.31 131 PRO A N 1
ATOM 978 C CA . PRO A 1 131 ? -2.779 9.136 -36.567 1.00 76.31 131 PRO A CA 1
ATOM 979 C C . PRO A 1 131 ? -4.190 8.537 -36.660 1.00 76.31 131 PRO A C 1
ATOM 981 O O . PRO A 1 131 ? -4.695 8.359 -37.759 1.00 76.31 131 PRO A O 1
ATOM 984 N N . TRP A 1 132 ? -4.861 8.304 -35.528 1.00 70.06 132 TRP A N 1
ATOM 985 C CA . TRP A 1 132 ? -6.235 7.789 -35.477 1.00 70.06 132 TRP A CA 1
ATOM 986 C C . TRP A 1 132 ? -7.315 8.877 -35.521 1.00 70.06 132 TRP A C 1
ATOM 988 O O . TRP A 1 132 ? -8.492 8.556 -35.601 1.00 70.06 132 TRP A O 1
ATOM 998 N N . ARG A 1 133 ? -6.941 10.161 -35.430 1.00 62.12 133 ARG A N 1
ATOM 999 C CA . ARG A 1 133 ? -7.871 11.304 -35.546 1.00 62.12 133 ARG A CA 1
ATOM 1000 C C . ARG A 1 133 ? -7.887 11.916 -36.950 1.00 62.12 133 ARG A C 1
ATOM 1002 O O . ARG A 1 133 ? -8.630 12.864 -37.178 1.00 62.12 133 ARG A O 1
ATOM 1009 N N . LEU A 1 134 ? -7.030 11.421 -37.842 1.00 62.69 134 LEU A N 1
ATOM 1010 C CA . LEU A 1 134 ? -6.856 11.882 -39.224 1.00 62.69 134 LEU A CA 1
ATOM 1011 C C . LEU A 1 134 ? -7.292 10.828 -40.262 1.00 62.69 134 LEU A C 1
ATOM 1013 O O . LEU A 1 134 ? -7.102 11.045 -41.457 1.00 62.69 134 LEU A O 1
ATOM 1017 N N . ILE A 1 135 ? -7.858 9.711 -39.798 1.00 56.62 135 ILE A N 1
ATOM 1018 C CA . ILE A 1 135 ? -8.576 8.691 -40.577 1.00 56.62 135 ILE A CA 1
ATOM 1019 C C . ILE A 1 135 ? -10.050 8.819 -40.200 1.00 56.62 135 ILE A C 1
ATOM 1021 O O . ILE A 1 135 ? -10.895 8.748 -41.116 1.00 56.62 135 ILE A O 1
#

Secondary structure (DSSP, 8-state):
---------TTHHHH-PPP-TT--EEEEEE-SSSHHHHHHHHHHHHHHHHHHTT--EEEEE---SS-HHHHHHHHHTT---SEEEEEETTS---HHHHHHHHHHHTT-S-----PPPPHHHHHHHHHHHGGGT--

Foldseek 3Di:
DDDPPPPDDPVNVVFFDAFDPQFEEEEEEDEDPPFQVLSQVLQVLVQVLCVVVNHHYDRDGFGDDPDDVVRVVVSCVVDPTPHYHYYYSPDHDDNVQVVVVSVVVRGGVDDDDDDDDDPVVVVVVVVVCVVVVVD

pLDDT: mean 75.71, std 11.91, range [39.59, 90.62]